Protein AF-A0A1J3J385-F1 (afdb_monomer_lite)

pLDDT: mean 77.87, std 19.25, range [42.78, 95.88]

Radius of gyration: 19.82 Å; chains: 1; bounding box: 82×26×29 Å

Structure (mmCIF, N/CA/C/O backbone):
data_AF-A0A1J3J385-F1
#
_entry.id   AF-A0A1J3J385-F1
#
loop_
_atom_site.group_PDB
_atom_site.id
_atom_site.type_symbol
_atom_site.label_atom_id
_atom_site.label_alt_id
_atom_site.label_comp_id
_atom_site.label_asym_id
_atom_site.label_entity_id
_atom_site.label_seq_id
_atom_site.pdbx_PDB_ins_code
_atom_site.Cartn_x
_atom_site.Cartn_y
_atom_site.Cartn_z
_atom_site.occupancy
_atom_site.B_iso_or_equiv
_atom_site.auth_seq_id
_atom_site.auth_comp_id
_atom_site.auth_as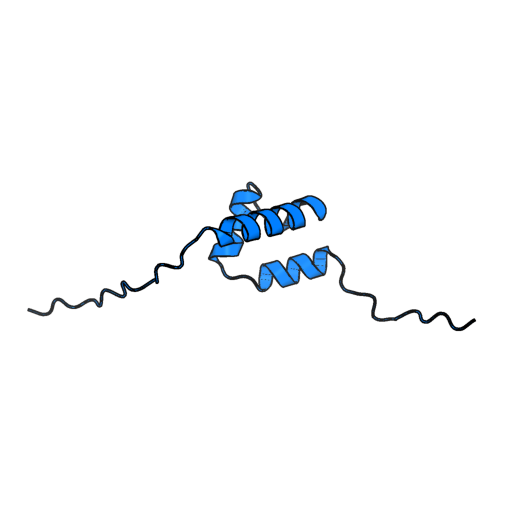ym_id
_atom_site.auth_atom_id
_atom_site.pdbx_PDB_model_num
ATOM 1 N N . GLU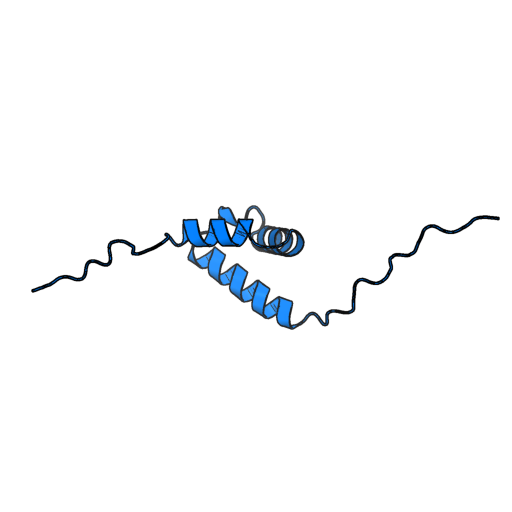 A 1 1 ? -41.817 -11.957 2.556 1.00 52.53 1 GLU A N 1
ATOM 2 C CA . GLU A 1 1 ? -40.690 -11.288 1.878 1.00 52.53 1 GLU A CA 1
ATOM 3 C C . GLU A 1 1 ? -39.420 -12.083 2.144 1.00 52.53 1 GLU A C 1
ATOM 5 O O . GLU A 1 1 ? -39.077 -12.282 3.302 1.00 52.53 1 GLU A O 1
ATOM 10 N N . TYR A 1 2 ? -38.786 -12.642 1.109 1.00 52.25 2 TYR A N 1
ATOM 11 C CA . TYR A 1 2 ? -37.558 -13.426 1.266 1.00 52.25 2 TYR A CA 1
ATOM 12 C C . TYR A 1 2 ? -36.370 -12.477 1.125 1.00 52.25 2 TYR A C 1
ATOM 14 O O . TYR A 1 2 ? -35.938 -12.164 0.014 1.00 52.25 2 TYR A O 1
ATOM 22 N N . ARG A 1 3 ? -35.886 -11.964 2.258 1.00 60.97 3 ARG A N 1
ATOM 23 C CA . ARG A 1 3 ? -34.624 -11.234 2.313 1.00 60.97 3 ARG A CA 1
ATOM 24 C C . ARG A 1 3 ? -33.528 -12.236 1.964 1.00 60.97 3 ARG A C 1
ATOM 26 O O . ARG A 1 3 ? -33.198 -13.102 2.768 1.00 60.97 3 ARG A O 1
ATOM 33 N N . ARG A 1 4 ? -33.011 -12.156 0.737 1.00 57.88 4 ARG A N 1
ATOM 34 C CA . ARG A 1 4 ? -31.734 -12.774 0.373 1.00 57.88 4 ARG A CA 1
ATOM 35 C C . ARG A 1 4 ? -30.646 -11.989 1.101 1.00 57.88 4 ARG A C 1
ATOM 37 O O . ARG A 1 4 ? -29.963 -11.175 0.494 1.00 57.88 4 ARG A O 1
ATOM 44 N N . ASP A 1 5 ? -30.545 -12.176 2.412 1.00 57.94 5 ASP A N 1
ATOM 45 C CA . ASP A 1 5 ? -29.313 -11.878 3.127 1.00 57.94 5 ASP A CA 1
ATOM 46 C C . ASP A 1 5 ? -28.293 -12.856 2.558 1.00 57.94 5 ASP A C 1
ATOM 48 O O . ASP A 1 5 ? -28.291 -14.034 2.907 1.00 57.94 5 ASP A O 1
ATOM 52 N N . CYS A 1 6 ? -27.514 -12.403 1.575 1.00 56.16 6 CYS A N 1
ATOM 53 C CA . CYS A 1 6 ? -26.324 -13.109 1.136 1.00 56.16 6 CYS A CA 1
ATOM 54 C C . CYS A 1 6 ? -25.423 -13.223 2.376 1.00 56.16 6 CYS A C 1
ATOM 56 O O . CYS A 1 6 ? -24.804 -12.225 2.745 1.00 56.16 6 CYS A O 1
ATOM 58 N N . PRO A 1 7 ? -25.305 -14.396 3.027 1.00 59.44 7 PRO A N 1
ATOM 59 C CA . PRO A 1 7 ? -24.583 -14.508 4.296 1.00 59.44 7 PRO A CA 1
ATOM 60 C C . PRO A 1 7 ? -23.062 -14.364 4.115 1.00 59.44 7 PRO A C 1
ATOM 62 O O . PRO A 1 7 ? -22.309 -14.394 5.079 1.00 59.44 7 PRO A O 1
ATOM 65 N N . HIS A 1 8 ? -22.618 -14.231 2.862 1.00 57.59 8 HIS A N 1
ATOM 66 C CA . HIS A 1 8 ? -21.235 -14.108 2.414 1.00 57.59 8 HIS A CA 1
ATOM 67 C C . HIS A 1 8 ? -20.950 -12.709 1.836 1.00 57.59 8 HIS A C 1
ATOM 69 O O . HIS A 1 8 ? -20.145 -12.564 0.919 1.00 57.59 8 HIS A O 1
ATOM 75 N N . HIS A 1 9 ? -21.639 -11.672 2.313 1.00 59.22 9 HIS A N 1
ATOM 76 C CA . HIS A 1 9 ? -21.210 -10.294 2.079 1.00 59.22 9 HIS A CA 1
ATOM 77 C C . HIS A 1 9 ? -20.147 -9.987 3.139 1.00 59.22 9 HIS A C 1
ATOM 79 O O . HIS A 1 9 ? -20.461 -9.599 4.255 1.00 59.22 9 HIS A O 1
ATOM 85 N N . GLY A 1 10 ? -18.894 -10.361 2.945 1.00 67.12 10 GLY A N 1
ATOM 86 C CA . GLY A 1 10 ? -18.051 -9.954 1.830 1.00 67.12 10 GLY A CA 1
ATOM 87 C C . GLY A 1 10 ? -16.863 -9.287 2.516 1.00 67.12 10 GLY A C 1
ATOM 88 O O . GLY A 1 10 ? -17.072 -8.547 3.476 1.00 67.12 10 GLY A O 1
ATOM 89 N N . PHE A 1 11 ? -15.640 -9.657 2.147 1.00 80.75 11 PHE A N 1
ATOM 90 C CA . PHE A 1 11 ? -14.430 -9.179 2.821 1.00 80.75 11 PHE A CA 1
ATOM 91 C C . PHE A 1 11 ? -14.475 -7.660 3.031 1.00 80.75 11 PHE A C 1
ATOM 93 O O . PHE A 1 11 ? -14.894 -6.933 2.130 1.00 80.75 11 PHE A O 1
ATOM 100 N N . SER A 1 12 ? -14.064 -7.188 4.211 1.00 88.50 12 SER A N 1
ATOM 101 C CA . SER A 1 12 ? -13.943 -5.748 4.440 1.00 88.50 12 SER A CA 1
ATOM 102 C C . SER A 1 12 ? -12.872 -5.159 3.522 1.00 88.50 12 SER A C 1
ATOM 104 O O . SER A 1 12 ? -11.939 -5.860 3.128 1.00 88.50 12 SER A O 1
ATOM 106 N N . ASP A 1 13 ? -12.965 -3.865 3.216 1.00 88.56 13 ASP A N 1
ATOM 107 C CA . ASP A 1 13 ? -11.949 -3.177 2.408 1.00 88.56 13 ASP A CA 1
ATOM 108 C C . ASP A 1 13 ? -10.539 -3.382 2.989 1.00 88.56 13 ASP A C 1
ATOM 110 O O . ASP A 1 13 ? -9.592 -3.621 2.250 1.00 88.56 13 ASP A O 1
ATOM 114 N N . GLU A 1 14 ? -10.403 -3.391 4.318 1.00 90.44 14 GLU A N 1
ATOM 115 C CA . GLU A 1 14 ? -9.140 -3.682 5.010 1.00 90.44 14 GLU A CA 1
ATOM 116 C C . GLU A 1 14 ? -8.641 -5.110 4.750 1.00 90.44 14 GLU A C 1
ATOM 118 O O . GLU A 1 14 ? -7.453 -5.316 4.508 1.00 90.44 14 GLU A O 1
ATOM 123 N N . GLN A 1 15 ? -9.537 -6.104 4.759 1.00 91.75 15 GLN A N 1
ATOM 124 C CA . GLN A 1 15 ? -9.186 -7.487 4.427 1.00 91.75 15 GLN A CA 1
ATOM 125 C C . GLN A 1 15 ? -8.768 -7.618 2.961 1.00 91.75 15 GLN A C 1
ATOM 127 O O . GLN A 1 15 ? -7.796 -8.308 2.662 1.00 91.75 15 GLN A O 1
ATOM 132 N N . VAL A 1 16 ? -9.470 -6.942 2.050 1.00 92.25 16 VAL A N 1
ATOM 133 C CA . VAL A 1 16 ? -9.129 -6.923 0.623 1.00 92.25 16 VAL A CA 1
ATOM 134 C C . VAL A 1 16 ? -7.770 -6.261 0.402 1.00 92.25 16 VAL A C 1
ATOM 136 O O . VAL A 1 16 ? -6.939 -6.820 -0.311 1.00 92.25 16 VAL A O 1
ATOM 139 N N . LEU A 1 17 ? -7.509 -5.119 1.045 1.00 94.38 17 LEU A N 1
ATOM 140 C CA . LEU A 1 17 ? -6.227 -4.415 0.971 1.00 94.38 17 LEU A CA 1
ATOM 141 C C . LEU A 1 17 ? -5.085 -5.247 1.559 1.00 94.38 17 LEU A C 1
ATOM 143 O O . LEU A 1 17 ? -4.011 -5.288 0.967 1.00 94.38 17 LEU A O 1
ATOM 147 N N . GLY A 1 18 ? -5.321 -5.960 2.664 1.00 93.81 18 GLY A N 1
ATOM 148 C CA . GLY A 1 18 ? -4.343 -6.877 3.251 1.00 93.81 18 GLY A CA 1
ATOM 149 C C . GLY A 1 18 ? -3.999 -8.037 2.317 1.00 93.81 18 GLY A C 1
ATOM 150 O O . GLY A 1 18 ? -2.828 -8.266 2.029 1.00 93.81 18 GLY A O 1
ATOM 151 N N . ILE A 1 19 ? -5.011 -8.712 1.761 1.00 93.81 19 ILE A N 1
ATOM 152 C CA . ILE A 1 19 ? -4.813 -9.798 0.786 1.00 93.81 19 ILE A CA 1
ATOM 153 C C . ILE A 1 19 ? -4.094 -9.282 -0.465 1.00 93.81 19 ILE A C 1
ATOM 155 O O . ILE A 1 19 ? -3.197 -9.946 -0.983 1.00 93.81 19 ILE A O 1
ATOM 159 N N . PHE A 1 20 ? -4.469 -8.099 -0.952 1.00 93.69 20 PHE A N 1
ATOM 160 C CA . PHE A 1 20 ? -3.805 -7.460 -2.082 1.00 93.69 20 PHE A CA 1
ATOM 161 C C . PHE A 1 20 ? -2.333 -7.179 -1.771 1.00 93.69 20 PHE A C 1
ATOM 163 O O . PHE A 1 20 ? -1.462 -7.591 -2.536 1.00 93.69 20 PHE A O 1
ATOM 170 N N . TYR A 1 21 ? -2.045 -6.537 -0.637 1.00 94.50 21 TYR A N 1
ATOM 171 C CA . TYR A 1 21 ? -0.688 -6.197 -0.216 1.00 94.50 21 TYR A CA 1
ATOM 172 C C . TYR A 1 21 ? 0.181 -7.449 -0.031 1.00 94.50 21 TYR A C 1
ATOM 174 O O . TYR A 1 21 ? 1.327 -7.470 -0.478 1.00 94.50 21 TYR A O 1
ATOM 182 N N . ASP A 1 22 ? -0.381 -8.525 0.523 1.00 94.38 22 ASP A N 1
ATOM 183 C CA . ASP A 1 22 ? 0.276 -9.829 0.652 1.00 94.38 22 ASP A CA 1
ATOM 184 C C . ASP A 1 22 ? 0.400 -10.601 -0.668 1.00 94.38 22 ASP A C 1
ATOM 186 O O . ASP A 1 22 ? 1.234 -11.505 -0.771 1.00 94.38 22 ASP A O 1
ATOM 190 N N . GLY A 1 23 ? -0.379 -10.244 -1.687 1.00 94.25 23 GLY A N 1
ATOM 191 C CA . GLY A 1 23 ? -0.353 -10.864 -3.011 1.00 94.25 23 GLY A CA 1
ATOM 192 C C . GLY A 1 23 ? 0.573 -10.177 -4.017 1.00 94.25 23 GLY A C 1
ATOM 193 O O . GLY A 1 23 ? 1.033 -10.819 -4.961 1.00 94.25 23 GLY A O 1
ATOM 194 N N . VAL A 1 24 ? 0.873 -8.887 -3.845 1.00 91.50 24 VAL A N 1
ATOM 195 C CA . VAL A 1 24 ? 1.721 -8.139 -4.789 1.00 91.50 24 VAL A CA 1
ATOM 196 C C . VAL A 1 24 ? 3.213 -8.438 -4.596 1.00 91.50 24 VAL A C 1
ATOM 198 O O . VAL A 1 24 ? 3.670 -8.729 -3.486 1.00 91.50 24 VAL A O 1
ATOM 201 N N . ASN A 1 25 ? 3.991 -8.346 -5.683 1.00 91.81 25 ASN A N 1
ATOM 202 C CA . ASN A 1 25 ? 5.445 -8.537 -5.645 1.00 91.81 25 ASN A CA 1
ATOM 203 C C . ASN A 1 25 ? 6.149 -7.421 -4.846 1.00 91.81 25 ASN A C 1
ATOM 205 O O . ASN A 1 25 ? 5.626 -6.312 -4.703 1.00 91.81 25 ASN A O 1
ATOM 209 N N . TRP A 1 26 ? 7.360 -7.710 -4.365 1.00 90.81 26 TRP A N 1
ATOM 210 C CA . TRP A 1 26 ? 8.158 -6.833 -3.509 1.00 90.81 26 TRP A CA 1
ATOM 211 C C . TRP A 1 26 ? 8.345 -5.420 -4.083 1.00 90.81 26 TRP A C 1
ATOM 213 O O . TRP A 1 26 ? 8.172 -4.447 -3.352 1.00 90.81 26 TRP A O 1
ATOM 223 N N . ASP A 1 27 ? 8.593 -5.285 -5.390 1.00 89.94 27 ASP A N 1
ATOM 224 C CA . ASP A 1 27 ? 8.788 -3.975 -6.032 1.00 89.94 27 ASP A CA 1
ATOM 225 C C . ASP A 1 27 ? 7.553 -3.073 -5.918 1.00 89.94 27 ASP A C 1
ATOM 227 O O . ASP A 1 27 ? 7.660 -1.882 -5.619 1.00 89.94 27 ASP A O 1
ATOM 231 N N . TYR A 1 28 ? 6.361 -3.648 -6.103 1.00 91.25 28 TYR A N 1
ATOM 232 C CA . TYR A 1 28 ? 5.105 -2.912 -5.986 1.00 91.25 28 TYR A CA 1
ATOM 233 C C . TYR A 1 28 ? 4.780 -2.588 -4.528 1.00 91.25 28 TYR A C 1
ATOM 235 O O . TYR A 1 28 ? 4.321 -1.482 -4.254 1.00 91.25 28 TYR A O 1
ATOM 243 N N . ARG A 1 29 ? 5.092 -3.481 -3.577 1.00 93.75 29 ARG A N 1
ATOM 244 C CA . ARG A 1 29 ? 4.980 -3.161 -2.140 1.00 93.75 29 ARG A CA 1
ATOM 245 C C . ARG A 1 29 ? 5.874 -1.989 -1.764 1.00 93.75 29 ARG A C 1
ATOM 247 O O . ARG A 1 29 ? 5.427 -1.064 -1.094 1.00 93.75 29 ARG A O 1
ATOM 254 N N . ASN A 1 30 ? 7.125 -2.004 -2.220 1.00 93.12 30 ASN A N 1
ATOM 255 C CA . ASN A 1 30 ? 8.070 -0.934 -1.930 1.00 93.12 30 ASN A CA 1
ATOM 256 C C . ASN A 1 30 ? 7.628 0.399 -2.557 1.00 93.12 30 ASN A C 1
ATOM 258 O O . ASN A 1 30 ? 7.740 1.447 -1.919 1.00 93.12 30 ASN A O 1
ATOM 262 N N . ALA A 1 31 ? 7.070 0.363 -3.770 1.00 93.19 31 ALA A N 1
ATOM 263 C CA . ALA A 1 31 ? 6.490 1.537 -4.415 1.00 93.19 31 ALA A CA 1
ATOM 264 C C . ALA A 1 31 ? 5.288 2.093 -3.631 1.00 93.19 31 ALA A C 1
ATOM 266 O O . ALA A 1 31 ? 5.228 3.299 -3.395 1.00 93.19 31 ALA A O 1
ATOM 267 N N . LEU A 1 32 ? 4.379 1.228 -3.169 1.00 94.62 32 LEU A N 1
ATOM 268 C CA . LEU A 1 32 ? 3.228 1.624 -2.349 1.00 94.62 32 LEU A CA 1
ATOM 269 C C . LEU A 1 32 ? 3.658 2.243 -1.015 1.00 94.62 32 LEU A C 1
ATOM 271 O O . LEU A 1 32 ? 3.144 3.295 -0.643 1.00 94.62 32 LEU A O 1
ATOM 275 N N . ASN A 1 33 ? 4.632 1.648 -0.324 1.00 94.69 33 ASN A N 1
ATOM 276 C CA . ASN A 1 33 ? 5.162 2.196 0.928 1.00 94.69 33 ASN A CA 1
ATOM 277 C C . ASN A 1 33 ? 5.848 3.553 0.711 1.00 94.69 33 ASN A C 1
ATOM 279 O O . ASN A 1 33 ? 5.602 4.522 1.431 1.00 94.69 33 ASN A O 1
ATOM 283 N N . SER A 1 34 ? 6.652 3.662 -0.348 1.00 93.75 34 SER A N 1
ATOM 284 C CA . SER A 1 34 ? 7.308 4.922 -0.710 1.00 93.75 34 SER A CA 1
ATOM 285 C C . SER A 1 34 ? 6.283 6.024 -0.999 1.00 93.75 34 SER A C 1
ATOM 287 O O . SER A 1 34 ? 6.401 7.125 -0.467 1.00 93.75 34 SER A O 1
ATOM 289 N N . ALA A 1 35 ? 5.238 5.722 -1.777 1.00 92.38 35 ALA A N 1
ATOM 290 C CA . ALA A 1 35 ? 4.163 6.667 -2.086 1.00 92.38 35 ALA A CA 1
ATOM 291 C C . ALA A 1 35 ? 3.289 7.004 -0.862 1.00 92.38 35 ALA A C 1
ATOM 293 O O . ALA A 1 35 ? 2.736 8.097 -0.774 1.00 92.38 35 ALA A O 1
ATOM 294 N N . SER A 1 36 ? 3.223 6.098 0.116 1.00 94.00 36 SER A N 1
ATOM 295 C CA . SER A 1 36 ? 2.534 6.300 1.398 1.00 94.00 36 SER A CA 1
ATOM 296 C C . SER A 1 36 ? 3.339 7.124 2.407 1.00 94.00 36 SER A C 1
ATOM 298 O O . SER A 1 36 ? 2.825 7.416 3.488 1.00 94.00 36 SER A O 1
ATOM 300 N N . ASN A 1 37 ? 4.590 7.482 2.084 1.00 92.94 37 ASN A N 1
ATOM 301 C CA . ASN A 1 37 ? 5.553 8.083 3.010 1.00 92.94 37 ASN A CA 1
ATOM 302 C C . ASN A 1 37 ? 5.732 7.246 4.296 1.00 92.94 37 ASN A C 1
ATOM 304 O O . ASN A 1 37 ? 5.807 7.783 5.403 1.00 92.94 37 ASN A O 1
ATOM 308 N N . GLY A 1 38 ? 5.741 5.917 4.160 1.00 91.50 38 GLY A N 1
ATOM 309 C CA . GLY A 1 38 ? 5.758 4.991 5.289 1.00 91.50 38 GLY A CA 1
ATOM 310 C C . GLY A 1 38 ? 5.092 3.664 4.951 1.00 91.50 38 GLY A C 1
ATOM 311 O O . GLY A 1 38 ? 5.221 3.161 3.844 1.00 91.50 38 GLY A O 1
ATOM 312 N N . ASP A 1 39 ? 4.385 3.078 5.907 1.00 94.00 39 ASP A N 1
ATOM 313 C CA . ASP A 1 39 ? 3.686 1.813 5.691 1.00 94.00 39 ASP A CA 1
ATOM 314 C C . ASP A 1 39 ? 2.325 2.049 5.013 1.00 94.00 39 ASP A C 1
ATOM 316 O O . ASP A 1 39 ? 1.475 2.781 5.534 1.00 94.00 39 ASP A O 1
ATOM 320 N N . PHE A 1 40 ? 2.113 1.420 3.855 1.00 95.06 40 PHE A N 1
ATOM 321 C CA . PHE A 1 40 ? 0.866 1.475 3.091 1.00 95.06 40 PHE A CA 1
ATOM 322 C C . PHE A 1 40 ? -0.361 1.037 3.903 1.00 95.06 40 PHE A C 1
ATOM 324 O O . PHE A 1 40 ? -1.417 1.664 3.813 1.00 95.06 40 PHE A O 1
ATOM 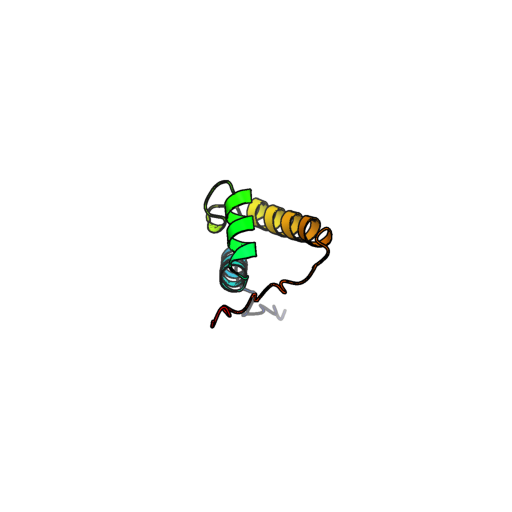331 N N . MET A 1 41 ? -0.223 0.028 4.765 1.00 94.38 41 MET A N 1
ATOM 332 C CA . MET A 1 41 ? -1.312 -0.493 5.597 1.00 94.38 41 MET A CA 1
ATOM 333 C C . MET A 1 41 ? -1.756 0.491 6.690 1.00 94.38 41 MET A C 1
ATOM 335 O O . MET A 1 41 ? -2.779 0.274 7.333 1.00 94.38 41 MET A O 1
ATOM 339 N N . THR A 1 42 ? -1.032 1.600 6.893 1.00 94.88 42 THR A N 1
ATOM 340 C CA . THR A 1 42 ? -1.444 2.692 7.797 1.00 94.88 42 THR A CA 1
ATOM 341 C C . THR A 1 42 ? -2.308 3.751 7.110 1.00 94.88 42 THR A C 1
ATOM 343 O O . THR A 1 42 ? -2.703 4.745 7.735 1.00 94.88 42 THR A O 1
ATOM 346 N N . LYS A 1 43 ? -2.574 3.616 5.804 1.00 95.31 43 LYS A N 1
ATOM 347 C CA . LYS A 1 43 ? -3.449 4.550 5.096 1.00 95.31 43 LYS A CA 1
ATOM 348 C C . LYS A 1 43 ? -4.919 4.291 5.401 1.00 95.31 43 LYS A C 1
ATOM 350 O O . LYS A 1 43 ? -5.334 3.177 5.696 1.00 95.31 43 LYS A O 1
ATOM 355 N N . SER A 1 44 ? -5.718 5.358 5.325 1.00 95.31 44 SER A N 1
ATOM 356 C CA . SER A 1 44 ? -7.169 5.210 5.265 1.00 95.31 44 SER A CA 1
ATOM 357 C C . SER A 1 44 ? -7.539 4.460 3.989 1.00 95.31 44 SER A C 1
ATOM 359 O O . SER A 1 44 ? -6.811 4.525 2.998 1.00 95.31 44 SER A O 1
ATOM 361 N N . LYS A 1 45 ? -8.698 3.799 3.997 1.00 91.94 45 LYS A N 1
ATOM 362 C CA . LYS A 1 45 ? -9.211 3.069 2.832 1.00 91.94 45 LYS A CA 1
ATOM 363 C C . LYS A 1 45 ? -9.140 3.898 1.543 1.00 91.94 45 LYS A C 1
ATOM 365 O O . LYS A 1 45 ? -8.595 3.430 0.554 1.00 91.94 45 LYS A O 1
ATOM 370 N N . GLU A 1 46 ? -9.601 5.151 1.571 1.00 95.12 46 GLU A N 1
ATOM 371 C CA . GLU A 1 46 ? -9.639 6.014 0.385 1.00 95.12 46 GLU A CA 1
ATOM 372 C C . GLU A 1 46 ? -8.230 6.321 -0.128 1.00 95.12 46 GLU A C 1
ATOM 374 O O . GLU A 1 46 ? -7.974 6.198 -1.321 1.00 95.12 46 GLU A O 1
ATOM 379 N N . GLY A 1 47 ? -7.296 6.636 0.777 1.00 95.19 47 GLY A N 1
ATOM 380 C CA . GLY A 1 47 ? -5.906 6.894 0.404 1.00 95.19 47 GLY A CA 1
ATOM 381 C C . GLY A 1 47 ? -5.203 5.646 -0.129 1.00 95.19 47 GLY A C 1
ATOM 382 O O . GLY A 1 47 ? -4.415 5.734 -1.062 1.00 95.19 47 GLY A O 1
ATOM 383 N N . ALA A 1 48 ? -5.506 4.471 0.423 1.00 95.88 48 ALA A N 1
ATOM 384 C CA . ALA A 1 48 ? -4.953 3.209 -0.055 1.00 95.88 48 ALA A CA 1
ATOM 385 C C . ALA A 1 48 ? -5.404 2.900 -1.494 1.00 95.88 48 ALA A C 1
ATOM 387 O O . ALA A 1 48 ? -4.570 2.572 -2.338 1.00 95.88 48 ALA A O 1
ATOM 388 N N . PHE A 1 49 ? -6.697 3.059 -1.796 1.00 94.88 49 PHE A N 1
ATOM 389 C CA . PHE A 1 49 ? -7.218 2.871 -3.154 1.00 94.88 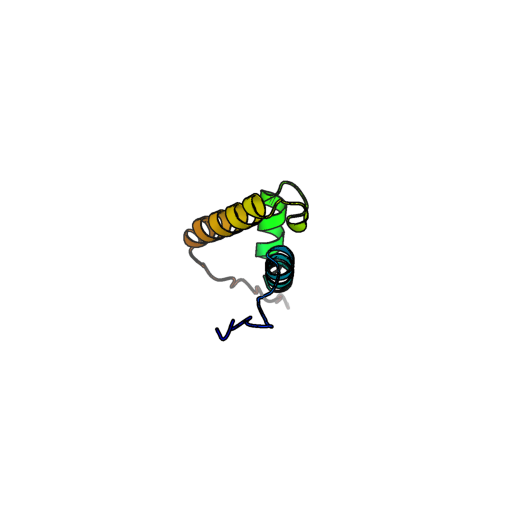49 PHE A CA 1
ATOM 390 C C . PHE A 1 49 ? -6.646 3.895 -4.139 1.00 94.88 49 PHE A C 1
ATOM 392 O O . PHE A 1 49 ? -6.192 3.501 -5.211 1.00 94.88 49 PHE A O 1
ATOM 399 N N . GLU A 1 50 ? -6.574 5.173 -3.760 1.00 95.88 50 GLU A N 1
ATOM 400 C CA . GLU A 1 50 ? -5.985 6.220 -4.604 1.00 95.88 50 GLU A CA 1
ATOM 401 C C . GLU A 1 50 ? -4.517 5.916 -4.947 1.00 95.88 50 GLU A C 1
ATOM 403 O O . GLU A 1 50 ? -4.095 6.046 -6.095 1.00 95.88 50 GLU A O 1
ATOM 408 N N . LEU A 1 51 ? -3.725 5.452 -3.976 1.00 94.94 51 LEU A N 1
ATOM 409 C CA . LEU A 1 51 ? -2.332 5.070 -4.212 1.00 94.94 51 LEU A CA 1
ATOM 410 C C . LEU A 1 51 ? -2.202 3.859 -5.143 1.00 94.94 51 LEU A C 1
ATOM 412 O O . LEU A 1 51 ? -1.303 3.844 -5.984 1.00 94.94 51 LEU A O 1
ATOM 416 N N . ILE A 1 52 ? -3.090 2.867 -5.022 1.00 93.62 52 ILE A N 1
ATOM 417 C CA . ILE A 1 52 ? -3.130 1.712 -5.931 1.00 93.62 52 ILE A CA 1
ATOM 418 C C . ILE A 1 52 ? -3.462 2.166 -7.356 1.00 93.62 52 ILE A C 1
ATOM 420 O O . ILE A 1 52 ? -2.772 1.770 -8.296 1.00 93.62 52 ILE A O 1
ATOM 424 N N . GLU A 1 53 ? -4.479 3.011 -7.526 1.00 93.25 53 GLU A N 1
ATOM 425 C CA . GLU A 1 53 ? -4.875 3.540 -8.834 1.00 93.25 53 GLU A CA 1
ATOM 426 C C . GLU A 1 53 ? -3.768 4.392 -9.456 1.00 93.25 53 GLU A C 1
ATOM 428 O O . GLU A 1 53 ? -3.404 4.185 -10.614 1.00 93.25 53 GLU A O 1
ATOM 433 N N . ASN A 1 54 ? -3.159 5.285 -8.675 1.00 92.06 54 ASN A N 1
ATOM 434 C CA . ASN A 1 54 ? -2.025 6.095 -9.112 1.00 92.06 54 ASN A CA 1
ATOM 435 C C . ASN A 1 54 ? -0.832 5.220 -9.508 1.00 92.06 54 ASN A C 1
ATOM 437 O O . ASN A 1 54 ? -0.195 5.463 -10.537 1.00 92.06 54 ASN A O 1
ATOM 441 N N . LEU A 1 55 ? -0.538 4.171 -8.736 1.00 90.31 55 LEU A N 1
ATOM 442 C CA . LEU A 1 55 ? 0.533 3.240 -9.064 1.00 90.31 55 LEU A CA 1
ATOM 443 C C . LEU A 1 55 ? 0.227 2.475 -10.357 1.00 90.31 55 LEU A C 1
ATOM 445 O O . LEU A 1 55 ? 1.119 2.352 -11.190 1.00 90.31 55 LEU A O 1
ATOM 449 N N . ALA A 1 56 ? -1.010 2.024 -10.569 1.00 88.38 56 ALA A N 1
ATOM 450 C CA . AL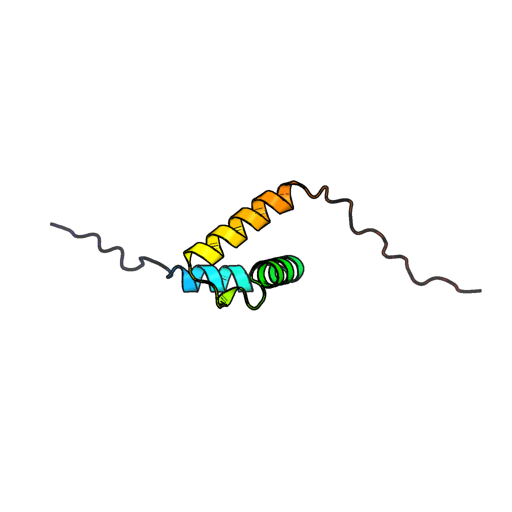A A 1 56 ? -1.437 1.355 -11.799 1.00 88.38 56 ALA A CA 1
ATOM 451 C C . ALA A 1 56 ? -1.399 2.289 -13.027 1.00 88.38 56 ALA A C 1
ATOM 453 O O . ALA A 1 56 ? -0.928 1.909 -14.104 1.00 88.38 56 ALA A O 1
ATOM 454 N N . ALA A 1 57 ? -1.826 3.542 -12.864 1.00 87.44 57 ALA A N 1
ATOM 455 C CA . ALA A 1 57 ? -1.734 4.564 -13.902 1.00 87.44 57 ALA A CA 1
ATOM 456 C C . ALA A 1 57 ? -0.270 4.885 -14.239 1.00 87.44 57 ALA A C 1
ATOM 458 O O . ALA A 1 57 ? 0.088 5.043 -15.406 1.00 87.44 57 ALA A O 1
ATOM 459 N N . SER A 1 58 ? 0.598 4.925 -13.225 1.00 78.25 58 SER A N 1
ATOM 460 C CA . SER A 1 58 ? 2.029 5.158 -13.412 1.00 78.25 58 SER A CA 1
ATOM 461 C C . SER A 1 58 ? 2.778 3.930 -13.938 1.00 78.25 58 SER A C 1
ATOM 463 O O . SER A 1 58 ? 3.736 4.088 -14.673 1.00 78.25 58 SER A O 1
ATOM 465 N N . SER A 1 59 ? 2.372 2.696 -13.639 1.00 66.75 59 SER A N 1
ATOM 466 C CA . SER A 1 59 ? 3.047 1.494 -14.152 1.00 66.75 59 SER A CA 1
ATOM 467 C C . SER A 1 59 ? 2.752 1.253 -15.634 1.00 66.75 59 SER A C 1
ATOM 469 O O . SER A 1 59 ? 3.584 0.686 -16.338 1.00 66.75 59 SER A O 1
ATOM 471 N N . SER A 1 60 ? 1.633 1.784 -16.133 1.00 56.00 60 SER A N 1
ATOM 472 C CA . SER A 1 60 ? 1.257 1.784 -17.552 1.00 56.00 60 SER A CA 1
ATOM 473 C C . SER A 1 60 ? 2.211 2.601 -18.444 1.00 56.00 60 SER A C 1
ATOM 475 O O . SER A 1 60 ? 2.124 2.517 -19.667 1.00 56.00 60 SER A O 1
ATOM 477 N N . ASN A 1 61 ? 3.136 3.374 -17.857 1.00 51.34 61 ASN A N 1
ATOM 478 C CA . ASN A 1 61 ? 4.170 4.118 -18.585 1.00 51.34 61 ASN A CA 1
ATOM 479 C C . ASN A 1 61 ? 5.546 3.425 -18.615 1.00 51.34 61 ASN A C 1
ATOM 481 O O . ASN A 1 61 ? 6.472 3.947 -19.238 1.00 51.34 61 ASN A O 1
ATOM 485 N N . LYS A 1 62 ? 5.699 2.251 -17.984 1.00 49.34 62 LYS A N 1
ATOM 486 C CA . LYS A 1 62 ? 6.957 1.500 -18.002 1.00 49.34 62 LYS A CA 1
ATOM 487 C C . LYS A 1 62 ? 6.918 0.443 -19.096 1.00 49.34 62 LYS A C 1
ATOM 489 O O . LYS A 1 62 ? 6.364 -0.638 -18.924 1.00 49.34 62 LYS A O 1
ATOM 494 N N . ASN A 1 63 ? 7.547 0.776 -20.219 1.00 47.66 63 ASN A N 1
ATOM 495 C CA . ASN A 1 63 ? 8.025 -0.193 -21.197 1.00 47.66 63 ASN A CA 1
ATOM 496 C C . ASN A 1 63 ? 8.829 -1.277 -20.443 1.00 47.66 63 ASN A C 1
ATOM 498 O O . ASN A 1 63 ? 9.818 -0.922 -19.794 1.00 47.66 63 ASN A O 1
ATOM 502 N N . PRO A 1 64 ? 8.431 -2.562 -20.449 1.00 50.03 64 PRO A N 1
ATOM 503 C CA . PRO A 1 64 ? 9.223 -3.617 -19.840 1.00 50.03 64 PRO A CA 1
ATOM 504 C C . PRO A 1 64 ? 10.396 -3.926 -20.773 1.00 50.03 64 PRO A C 1
ATOM 506 O O . PRO A 1 64 ? 10.394 -4.911 -21.511 1.00 50.03 64 PRO A O 1
ATOM 509 N N . GLU A 1 65 ? 11.416 -3.072 -20.762 1.00 47.28 65 GLU A N 1
ATOM 510 C CA . GLU A 1 65 ? 12.735 -3.467 -21.242 1.00 47.28 65 GLU A CA 1
ATOM 511 C C . GLU A 1 65 ? 13.312 -4.447 -20.223 1.00 47.28 65 GLU A C 1
ATOM 513 O O . GLU A 1 65 ? 13.894 -4.080 -19.207 1.00 47.28 65 GLU A O 1
ATOM 518 N N . TYR A 1 66 ? 12.987 -5.710 -20.493 1.00 49.38 66 TYR A N 1
ATOM 519 C CA . TYR A 1 66 ? 13.553 -6.943 -19.977 1.00 49.38 66 TYR A CA 1
ATOM 520 C C . TYR A 1 66 ? 14.813 -6.769 -19.125 1.00 49.38 66 TYR A C 1
ATOM 522 O O . TYR A 1 66 ? 15.899 -6.471 -19.622 1.00 49.38 66 TYR A O 1
ATOM 530 N N . ASP A 1 67 ? 14.657 -7.141 -17.858 1.00 52.47 67 ASP A N 1
ATOM 531 C CA . ASP A 1 67 ? 15.674 -7.826 -17.075 1.00 52.47 67 ASP A CA 1
ATOM 532 C C . ASP A 1 67 ? 16.326 -8.934 -17.928 1.00 52.47 67 ASP A C 1
ATOM 534 O O . ASP A 1 67 ? 15.778 -10.019 -18.137 1.00 52.47 67 ASP A O 1
ATOM 538 N N . ARG A 1 68 ? 17.474 -8.622 -18.534 1.00 57.88 68 ARG A N 1
ATOM 539 C CA . ARG A 1 68 ? 18.345 -9.611 -19.174 1.00 57.88 68 ARG A CA 1
ATOM 540 C C . ARG A 1 68 ? 19.799 -9.169 -19.155 1.00 57.88 68 ARG A C 1
ATOM 542 O O . ARG A 1 68 ? 20.489 -9.173 -20.167 1.00 57.88 68 ARG A O 1
ATOM 549 N N . THR A 1 69 ? 20.292 -8.874 -17.964 1.00 46.09 69 THR A N 1
ATOM 550 C CA . THR A 1 69 ? 21.713 -9.049 -17.661 1.00 46.09 69 THR A CA 1
ATOM 551 C C . THR A 1 69 ? 21.858 -9.948 -16.441 1.00 46.09 69 THR A C 1
ATOM 553 O O . THR A 1 69 ? 22.434 -9.589 -15.420 1.00 46.09 69 THR A O 1
ATOM 556 N N . MET A 1 70 ? 21.432 -11.208 -16.607 1.00 53.25 70 MET A N 1
ATOM 557 C CA . MET A 1 70 ? 22.254 -12.313 -16.112 1.00 53.25 70 MET A CA 1
ATOM 558 C C . MET A 1 70 ? 23.607 -12.242 -16.833 1.00 53.25 70 MET A C 1
ATOM 560 O O . MET A 1 70 ? 23.861 -12.983 -17.781 1.00 53.25 70 MET A O 1
ATOM 564 N N . SER A 1 71 ? 24.481 -11.335 -16.401 1.00 48.09 71 SER A N 1
ATOM 565 C CA . SER A 1 71 ? 25.906 -11.446 -16.688 1.00 48.09 71 SER A CA 1
ATOM 566 C C . SER A 1 71 ? 26.451 -12.508 -15.742 1.00 48.09 71 SER A C 1
ATOM 568 O O . SER A 1 71 ? 26.937 -12.228 -14.649 1.00 48.09 71 SER A O 1
ATOM 570 N N . ASN A 1 72 ? 26.223 -13.755 -16.147 1.00 46.41 72 ASN A N 1
ATOM 571 C CA . ASN A 1 72 ? 27.112 -14.880 -15.918 1.00 46.41 72 ASN A CA 1
A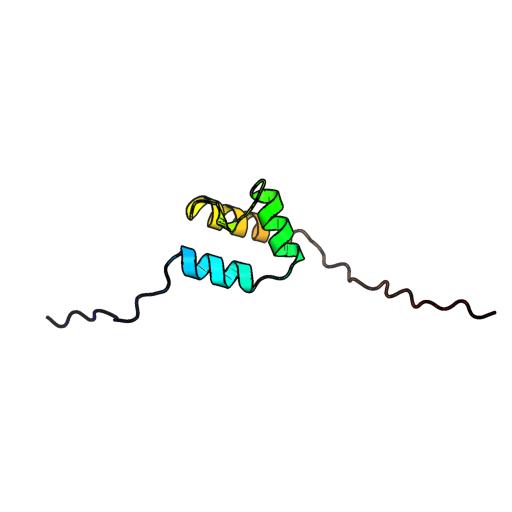TOM 572 C C . ASN A 1 72 ? 28.519 -14.447 -15.472 1.00 46.41 72 ASN A C 1
ATOM 574 O O . ASN A 1 72 ? 29.305 -13.880 -16.227 1.00 46.41 72 ASN A O 1
ATOM 578 N N . VAL A 1 73 ? 28.850 -14.779 -14.226 1.00 55.56 73 VAL A N 1
ATOM 579 C CA . VAL A 1 73 ? 30.238 -14.884 -13.791 1.00 55.56 73 VAL A CA 1
ATOM 580 C C . VAL A 1 73 ? 30.946 -15.863 -14.732 1.00 55.56 73 VAL A C 1
ATOM 582 O O . VAL A 1 73 ? 30.649 -17.054 -14.774 1.00 55.56 73 VAL A O 1
ATOM 585 N N . SER A 1 74 ? 31.826 -15.341 -15.574 1.00 54.53 74 SER A N 1
ATOM 586 C CA . SER A 1 74 ? 32.791 -16.114 -16.347 1.00 54.53 74 SER A CA 1
ATOM 587 C C . SER A 1 74 ? 33.958 -15.203 -16.675 1.00 54.53 74 SER A C 1
ATOM 589 O O . SER A 1 74 ? 33.946 -14.476 -17.661 1.00 54.53 74 SER A O 1
ATOM 591 N N . VAL A 1 75 ? 34.968 -15.260 -15.820 1.00 55.06 75 VAL A N 1
ATOM 592 C CA . VAL A 1 75 ? 36.355 -15.136 -16.256 1.00 55.06 75 VAL A CA 1
ATOM 593 C C . VAL A 1 75 ? 37.111 -16.295 -15.614 1.00 55.06 75 VAL A C 1
ATOM 595 O O . VAL A 1 75 ? 37.552 -16.217 -14.472 1.00 55.06 75 VAL A O 1
ATOM 598 N N . GLU A 1 76 ? 37.156 -17.414 -16.338 1.00 48.56 76 GLU A N 1
ATOM 599 C CA . GLU A 1 76 ? 38.275 -18.353 -16.256 1.00 48.56 76 GLU A CA 1
ATOM 600 C C . GLU A 1 76 ? 39.376 -17.859 -17.203 1.00 48.56 76 GLU A C 1
ATOM 602 O O . GLU A 1 76 ? 39.065 -17.393 -18.305 1.00 48.56 76 GLU A O 1
ATOM 607 N N . GLY A 1 77 ? 40.639 -17.988 -16.782 1.00 42.78 77 GLY A N 1
ATOM 608 C CA . GLY A 1 77 ? 41.833 -17.734 -17.595 1.00 42.78 77 GLY A CA 1
ATOM 609 C C . GLY A 1 77 ? 42.925 -16.997 -16.845 1.00 42.78 77 GLY A C 1
ATOM 610 O O . GLY A 1 77 ? 43.042 -15.776 -17.077 1.00 42.78 77 GLY A O 1
#

Secondary structure (DSSP, 8-state):
------TT----HHHHHHHHHHHS-HHHHHHHHHHTTS-GGGS-HHHHHHHHHHHHHHHTT----------------

Organism: Noccaea caerulescens (NCBI:txid107243)

Sequence (77 aa):
EYRRDCPHHGFSDEQVLGIFYDGVNWDYRNALNSASNGDFMTKSKEGAFELIENLAASSSNKNPEYDRTMSNVSVEG

Foldseek 3Di:
DDPPPVVDPDDDLLRVLVVVLVPDDPVVLVQCCVVVVHHLSPDDSVVSVVSVVVVVVVVVPDDCPDPPPPVDPDDDD